Protein AF-A0A9D6ENJ3-F1 (afdb_monomer)

Secondary structure (DSSP, 8-state):
--S-HHHHHHHHS-SS-S---TT-TT--------

Radius of gyration: 14.86 Å; Cα contacts (8 Å, |Δi|>4): 9; chains: 1; bounding box: 33×13×35 Å

Solvent-accessible surface area (backbone atoms only — not comparable to full-atom values): 2562 Å² total; per-residue (Å²): 126,100,65,56,71,68,57,54,48,45,67,78,55,64,77,86,82,78,78,81,65,78,83,43,89,93,51,87,78,74,83,89,77,136

Foldseek 3Di:
DPDDPVVVCCVVVPPPPDDDDCPDPPDDDDDPDD

Mean predicted aligned error: 9.14 Å

Sequence (34 aa):
MAYSEKVIDHYNNPRNVGSFSKEIPGVGTGLVGA

Structure (mmCIF, N/CA/C/O backbone):
data_AF-A0A9D6ENJ3-F1
#
_entry.id   AF-A0A9D6ENJ3-F1
#
loop_
_atom_site.group_PDB
_atom_site.id
_atom_site.type_symbol
_atom_site.label_atom_id
_atom_site.label_alt_id
_atom_site.label_comp_id
_atom_site.label_asym_id
_atom_site.label_entity_id
_atom_site.label_seq_id
_atom_site.pdbx_PDB_ins_code
_atom_site.Cartn_x
_atom_site.Cartn_y
_atom_site.Cartn_z
_atom_site.occupancy
_atom_site.B_iso_or_equiv
_atom_site.auth_seq_id
_atom_site.auth_comp_id
_atom_site.auth_asym_id
_atom_site.auth_atom_id
_atom_site.pdbx_PDB_model_num
ATOM 1 N N . MET A 1 1 ? -16.680 2.083 19.067 1.00 60.19 1 MET A N 1
ATOM 2 C CA . MET A 1 1 ? -16.329 0.909 18.239 1.00 60.19 1 MET A CA 1
ATOM 3 C C . MET A 1 1 ? -15.092 1.258 17.436 1.00 60.19 1 MET A C 1
ATOM 5 O O . MET A 1 1 ? -15.012 2.377 16.950 1.00 60.19 1 MET A O 1
ATOM 9 N N . ALA A 1 2 ? -14.094 0.377 17.431 1.00 64.69 2 ALA A N 1
ATOM 10 C CA . ALA A 1 2 ? -12.691 0.752 17.232 1.00 64.69 2 ALA A CA 1
ATOM 11 C C . ALA A 1 2 ? -12.272 1.058 15.784 1.00 64.69 2 ALA A C 1
ATOM 13 O O . ALA A 1 2 ? -11.143 1.483 15.575 1.00 64.69 2 ALA A O 1
ATOM 1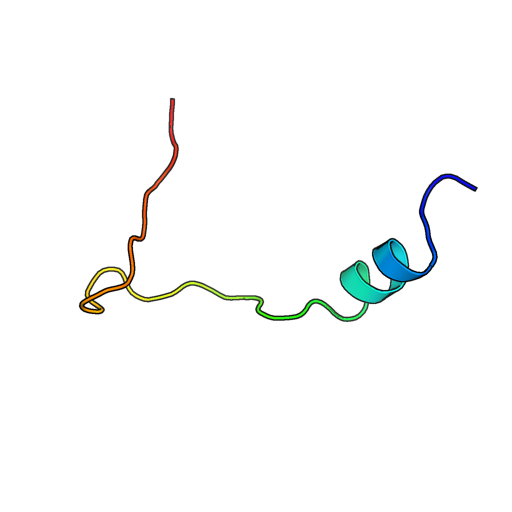4 N N . TYR A 1 3 ? -13.160 0.913 14.799 1.00 64.75 3 TYR A N 1
ATOM 15 C CA . TYR A 1 3 ? -12.855 1.228 13.405 1.00 64.75 3 TYR A CA 1
ATOM 16 C C . TYR A 1 3 ? -14.071 1.854 12.732 1.00 64.75 3 TYR A C 1
ATOM 18 O O . TYR A 1 3 ? -15.209 1.478 13.018 1.00 64.75 3 TYR A O 1
ATOM 26 N N . SER A 1 4 ? -13.833 2.841 11.866 1.00 78.31 4 SER A N 1
ATOM 27 C CA . SER A 1 4 ? -14.909 3.425 11.067 1.00 78.31 4 SER A CA 1
ATOM 28 C C . SER A 1 4 ? -15.421 2.393 10.062 1.00 78.31 4 SER A C 1
ATOM 30 O O . SER A 1 4 ? -14.662 1.542 9.598 1.00 78.31 4 SER A O 1
ATOM 32 N N . GLU A 1 5 ? -16.694 2.486 9.689 1.00 77.25 5 GLU A N 1
ATOM 33 C CA . GLU A 1 5 ? -17.320 1.612 8.684 1.00 77.25 5 GLU A CA 1
ATOM 34 C C . GLU A 1 5 ? -16.506 1.553 7.383 1.00 77.25 5 GLU A C 1
ATOM 36 O O . GLU A 1 5 ? -16.391 0.505 6.756 1.00 77.25 5 GLU A O 1
ATOM 41 N N . LYS A 1 6 ? -15.838 2.661 7.040 1.00 77.00 6 LYS A N 1
ATOM 42 C CA . LYS A 1 6 ? -14.943 2.770 5.884 1.00 77.00 6 LYS A CA 1
ATOM 43 C C . LYS A 1 6 ? -13.719 1.858 5.981 1.00 77.00 6 LYS A C 1
ATOM 45 O O . LYS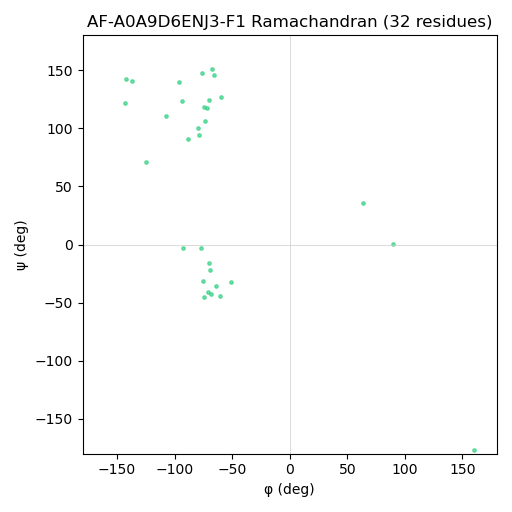 A 1 6 ? -13.269 1.352 4.962 1.00 77.00 6 LYS A O 1
ATOM 50 N N . VAL A 1 7 ? -13.171 1.653 7.180 1.00 81.69 7 VAL A N 1
ATOM 51 C CA . VAL A 1 7 ? -12.020 0.758 7.399 1.00 81.69 7 VAL A CA 1
ATOM 52 C C . VAL A 1 7 ? -12.443 -0.698 7.225 1.00 81.69 7 VAL A C 1
ATOM 54 O O . VAL A 1 7 ? -11.729 -1.472 6.596 1.00 81.69 7 VAL A O 1
ATOM 57 N N . ILE A 1 8 ? -13.621 -1.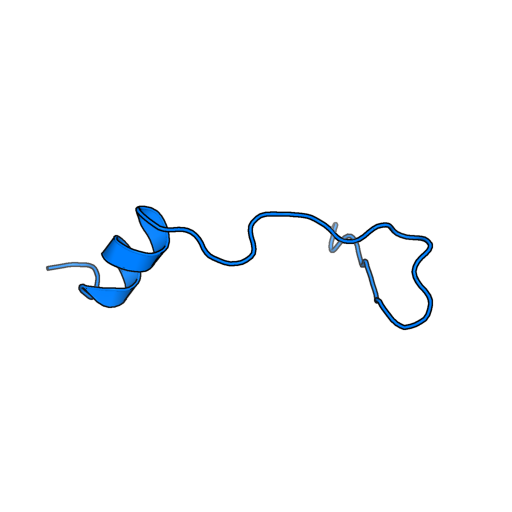055 7.737 1.00 81.44 8 ILE A N 1
ATOM 58 C CA . ILE A 1 8 ? -14.162 -2.415 7.633 1.00 81.44 8 ILE A CA 1
ATOM 59 C C . ILE A 1 8 ? -14.539 -2.738 6.182 1.00 81.44 8 ILE A C 1
ATOM 61 O O . ILE A 1 8 ? -14.210 -3.814 5.687 1.00 81.44 8 ILE A O 1
ATOM 65 N N . ASP A 1 9 ? -15.163 -1.799 5.471 1.00 85.31 9 ASP A N 1
ATOM 66 C CA . ASP A 1 9 ? -15.465 -1.956 4.045 1.00 85.31 9 ASP A CA 1
ATOM 67 C C . ASP A 1 9 ? -14.190 -2.149 3.215 1.00 85.31 9 ASP A C 1
ATOM 69 O O . ASP A 1 9 ? -14.109 -3.067 2.408 1.00 85.31 9 ASP A O 1
ATOM 73 N N . HIS A 1 10 ? -13.146 -1.356 3.467 1.00 86.12 10 HIS A N 1
ATOM 74 C CA . HIS A 1 10 ? -11.891 -1.485 2.728 1.00 86.12 10 HIS A CA 1
ATOM 75 C C . HIS A 1 10 ? -11.119 -2.777 3.050 1.00 86.12 10 HIS A C 1
ATOM 77 O O . HIS A 1 10 ? -10.293 -3.205 2.242 1.00 86.12 10 HIS A O 1
ATOM 83 N N . TYR A 1 11 ? -11.373 -3.386 4.213 1.00 81.94 11 TYR A N 1
ATOM 84 C CA . TYR A 1 11 ? -10.862 -4.708 4.5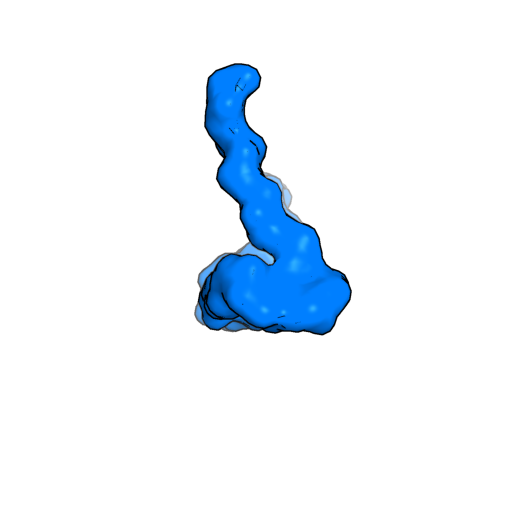76 1.00 81.94 11 TYR A CA 1
ATOM 85 C C . TYR A 1 11 ? -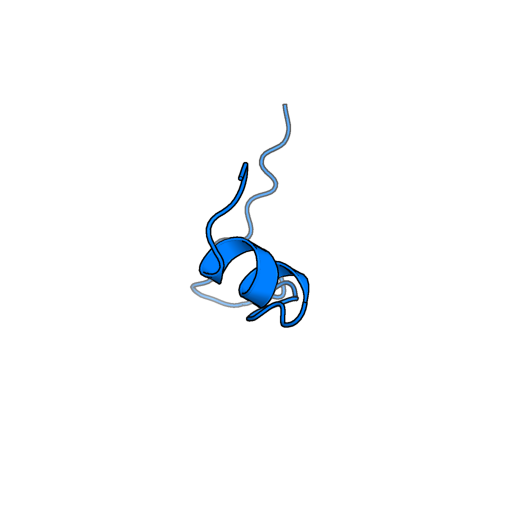11.608 -5.826 3.834 1.00 81.94 11 TYR A C 1
ATOM 87 O O . TYR A 1 11 ? -10.973 -6.722 3.285 1.00 81.94 11 TYR A O 1
ATOM 95 N N . ASN A 1 12 ? -12.942 -5.754 3.771 1.00 84.38 12 ASN A N 1
ATOM 96 C CA . ASN A 1 12 ? -13.764 -6.761 3.093 1.00 84.38 12 ASN A CA 1
ATOM 97 C C . ASN A 1 12 ? -13.705 -6.647 1.559 1.00 84.38 12 ASN A C 1
ATOM 99 O O . ASN A 1 12 ? -13.789 -7.658 0.867 1.00 84.38 12 ASN A O 1
ATOM 103 N N . ASN A 1 13 ? -13.528 -5.432 1.033 1.00 88.12 13 ASN A N 1
ATOM 104 C CA . ASN A 1 13 ? -13.460 -5.112 -0.394 1.00 88.12 13 ASN A CA 1
ATOM 105 C C . ASN A 1 13 ? -12.159 -4.352 -0.707 1.00 88.12 13 ASN A C 1
ATOM 107 O O . ASN A 1 13 ? -12.179 -3.139 -0.965 1.00 88.12 13 ASN A O 1
ATOM 111 N N . PRO A 1 14 ? -10.997 -5.025 -0.656 1.00 83.62 14 PRO A N 1
ATOM 112 C CA . PRO A 1 14 ? -9.723 -4.351 -0.808 1.00 83.62 14 PRO A CA 1
ATOM 113 C C . PRO A 1 14 ? -9.543 -3.872 -2.254 1.00 83.62 14 PRO A C 1
ATOM 115 O O . PRO A 1 14 ? -9.633 -4.631 -3.218 1.00 83.62 14 PRO A O 1
ATOM 118 N N . ARG A 1 15 ? -9.295 -2.571 -2.408 1.00 84.75 15 ARG A N 1
ATOM 119 C CA . ARG A 1 15 ? -9.069 -1.917 -3.703 1.00 84.75 15 ARG A CA 1
ATOM 120 C C . ARG A 1 15 ? -7.573 -1.798 -3.976 1.00 84.75 15 ARG A C 1
ATOM 122 O O . ARG A 1 15 ? -6.821 -1.445 -3.072 1.00 84.75 15 ARG A O 1
ATO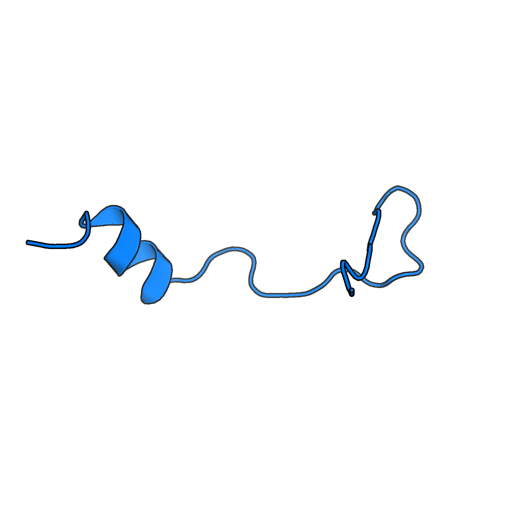M 129 N N . ASN A 1 16 ? -7.169 -2.031 -5.226 1.00 82.81 16 ASN A N 1
ATOM 130 C CA . ASN A 1 16 ? -5.777 -1.942 -5.695 1.00 82.81 16 ASN A CA 1
ATOM 131 C C . ASN A 1 16 ? -4.821 -2.956 -5.044 1.00 82.81 16 ASN A C 1
ATOM 133 O O . ASN A 1 16 ? -3.655 -2.654 -4.799 1.00 82.81 16 ASN A O 1
ATOM 137 N N . VAL A 1 17 ? -5.310 -4.167 -4.768 1.00 77.25 17 VAL A N 1
ATOM 138 C CA . VAL A 1 17 ? -4.450 -5.264 -4.313 1.00 77.25 17 VAL A CA 1
ATOM 139 C C . VAL A 1 17 ? -3.595 -5.738 -5.479 1.00 77.25 17 VAL A C 1
ATOM 141 O O . VAL A 1 17 ? -4.112 -6.213 -6.486 1.00 77.25 17 VAL A O 1
ATOM 144 N N . GLY A 1 18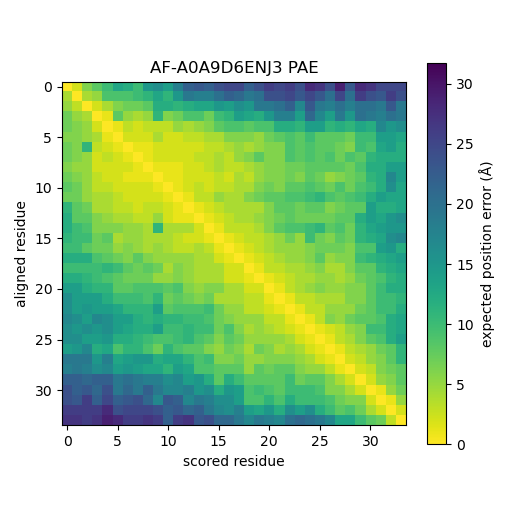 ? -2.283 -5.608 -5.341 1.00 79.75 18 GLY A N 1
ATOM 145 C CA . GLY A 1 18 ? -1.337 -6.039 -6.355 1.00 79.75 18 GLY A CA 1
ATOM 146 C C . GLY A 1 18 ? 0.008 -5.359 -6.185 1.00 79.75 18 GLY A C 1
ATOM 147 O O . GLY A 1 18 ? 0.251 -4.615 -5.236 1.00 79.75 18 GLY A O 1
ATOM 148 N N . SER A 1 19 ? 0.913 -5.634 -7.109 1.00 79.25 19 SER A N 1
ATOM 149 C CA . SER A 1 19 ? 2.205 -4.967 -7.180 1.00 79.25 19 SER A CA 1
ATOM 150 C C . SER A 1 19 ? 2.489 -4.634 -8.630 1.00 79.25 19 SER A C 1
ATOM 152 O O . SER A 1 19 ? 2.180 -5.415 -9.528 1.00 79.25 19 SER A O 1
ATOM 154 N N . PHE A 1 20 ? 3.056 -3.457 -8.854 1.00 80.19 20 PHE A N 1
ATOM 155 C CA . PHE A 1 20 ? 3.558 -3.094 -10.166 1.00 80.19 20 PHE A CA 1
ATOM 156 C C . PHE A 1 20 ? 4.886 -3.810 -10.426 1.00 80.19 20 PHE A C 1
ATOM 158 O O . PHE A 1 20 ? 5.659 -4.058 -9.498 1.00 80.19 20 PHE A O 1
ATOM 165 N N . SER A 1 21 ? 5.136 -4.149 -11.690 1.00 78.94 21 SER A N 1
ATOM 166 C CA . SER A 1 21 ? 6.414 -4.725 -12.110 1.00 78.94 21 SER A CA 1
ATOM 167 C C . SER A 1 21 ? 7.536 -3.700 -11.934 1.00 78.94 21 SER A C 1
ATOM 169 O O . SER A 1 21 ? 7.315 -2.502 -12.129 1.00 78.94 21 SER A O 1
ATOM 171 N N . LYS A 1 22 ? 8.741 -4.157 -11.583 1.00 74.81 22 LYS A N 1
ATOM 172 C CA . LYS A 1 22 ? 9.889 -3.277 -11.288 1.00 74.81 22 LYS A CA 1
ATOM 173 C C . LYS A 1 22 ? 10.438 -2.569 -12.528 1.00 74.81 22 LYS A C 1
ATOM 175 O O . LYS A 1 22 ? 11.204 -1.620 -12.418 1.00 74.81 22 LYS A O 1
ATOM 180 N N . GLU A 1 23 ? 10.069 -3.053 -13.705 1.00 79.25 23 GLU A N 1
ATOM 181 C CA . GLU A 1 23 ? 10.600 -2.637 -14.996 1.00 79.25 23 GLU A CA 1
ATOM 182 C C . GLU A 1 23 ? 9.757 -1.525 -15.643 1.00 79.25 23 GLU A C 1
ATOM 184 O O . GLU A 1 23 ? 10.109 -1.048 -16.719 1.00 79.25 23 GLU A O 1
ATOM 189 N N . ILE A 1 24 ? 8.643 -1.109 -15.021 1.00 80.56 24 ILE A N 1
ATOM 190 C CA . ILE A 1 24 ? 7.728 -0.115 -15.598 1.00 80.56 24 ILE A CA 1
ATOM 191 C C . ILE A 1 24 ? 8.348 1.292 -15.497 1.00 80.56 24 ILE A C 1
ATOM 193 O O . ILE A 1 24 ? 8.541 1.796 -14.384 1.00 80.56 24 ILE A O 1
ATOM 197 N N . PRO A 1 25 ? 8.609 1.978 -16.631 1.00 78.19 25 PRO A N 1
ATOM 198 C CA . PRO A 1 25 ? 9.102 3.351 -16.618 1.00 78.19 25 PRO A CA 1
ATOM 199 C C . PRO A 1 25 ? 8.108 4.272 -15.902 1.00 78.19 25 PRO A C 1
ATOM 201 O O . PRO A 1 25 ? 6.926 4.304 -16.240 1.00 78.19 25 PRO A O 1
ATOM 204 N N . GLY A 1 26 ? 8.582 5.025 -14.909 1.00 78.56 26 GLY A N 1
ATOM 205 C CA . GLY A 1 26 ? 7.750 5.950 -14.131 1.00 78.56 26 GLY A CA 1
ATOM 206 C C . GLY A 1 26 ? 7.081 5.353 -12.887 1.00 78.56 26 GLY A C 1
ATOM 207 O O . GLY A 1 26 ? 6.413 6.094 -12.169 1.00 78.56 26 GLY A O 1
ATOM 208 N N . VAL A 1 27 ? 7.283 4.064 -12.579 1.00 79.19 27 VAL A N 1
ATOM 209 C CA . VAL A 1 27 ? 6.815 3.455 -11.323 1.00 79.19 27 VAL A CA 1
ATOM 210 C C . VAL A 1 27 ? 7.999 3.183 -10.396 1.00 79.19 27 VAL A C 1
ATOM 212 O O . VAL A 1 27 ? 8.825 2.311 -10.644 1.00 79.19 27 VAL A O 1
ATOM 215 N N . GLY A 1 28 ? 8.082 3.931 -9.295 1.00 74.31 28 GLY A N 1
ATOM 216 C CA . GLY A 1 28 ? 9.084 3.704 -8.255 1.00 74.31 28 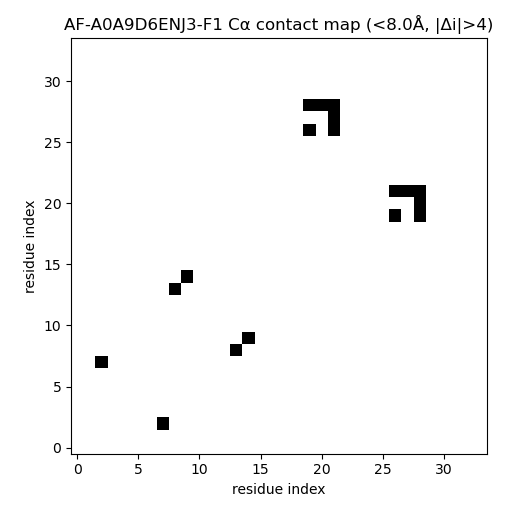GLY A CA 1
ATOM 217 C C . GLY A 1 28 ? 8.689 2.543 -7.345 1.00 74.31 28 GLY A C 1
ATOM 218 O O . GLY A 1 28 ? 7.974 2.743 -6.367 1.00 74.31 28 GLY A O 1
ATOM 219 N N . THR A 1 29 ? 9.162 1.330 -7.630 1.00 71.81 29 THR A N 1
ATOM 220 C CA . THR A 1 29 ? 9.037 0.192 -6.704 1.00 71.81 29 THR A CA 1
ATOM 221 C C . THR A 1 29 ? 10.232 0.165 -5.749 1.00 71.81 29 THR A C 1
ATOM 223 O O . THR A 1 29 ? 11.274 -0.415 -6.058 1.00 71.81 29 THR A O 1
ATOM 226 N N . GLY A 1 30 ? 10.105 0.820 -4.595 1.00 66.12 30 GLY A N 1
ATOM 227 C CA . GL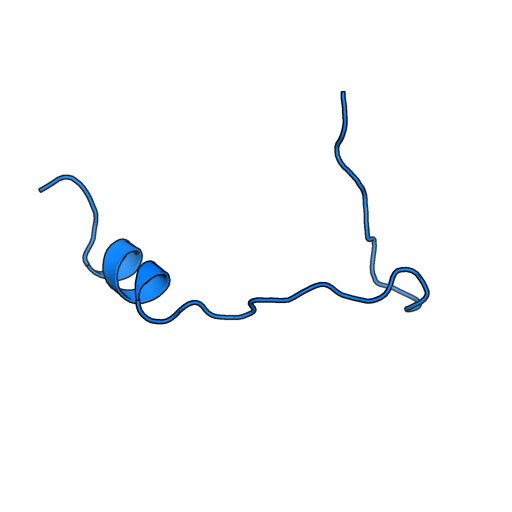Y A 1 30 ? 11.103 0.776 -3.525 1.00 66.12 30 GLY A CA 1
ATOM 228 C C . GLY A 1 30 ? 10.774 -0.308 -2.499 1.00 66.12 30 GLY A C 1
ATOM 229 O O . GLY A 1 30 ? 9.697 -0.293 -1.910 1.00 66.12 30 GLY A O 1
ATOM 230 N N . LEU A 1 31 ? 11.702 -1.238 -2.260 1.00 60.44 31 LEU A N 1
ATOM 231 C CA . LEU A 1 31 ? 11.694 -2.045 -1.038 1.00 60.44 31 LEU A CA 1
ATOM 232 C C . LEU A 1 31 ? 12.142 -1.128 0.105 1.00 60.44 31 LEU A C 1
ATOM 234 O O . LEU A 1 31 ? 13.316 -0.779 0.178 1.00 60.44 31 LEU A O 1
ATOM 238 N N . VAL A 1 32 ? 11.221 -0.712 0.974 1.00 58.06 32 VAL A N 1
ATOM 239 C CA . VAL A 1 32 ? 11.600 -0.074 2.242 1.00 58.06 32 VAL A CA 1
ATOM 240 C C . VAL A 1 32 ? 11.989 -1.204 3.192 1.00 58.06 32 VAL A C 1
ATOM 242 O O . VAL A 1 32 ? 11.122 -1.913 3.700 1.00 58.06 32 VAL A O 1
ATOM 245 N N . GLY A 1 33 ? 13.292 -1.438 3.345 1.00 48.19 33 GLY A N 1
ATOM 246 C CA . GLY A 1 33 ? 13.836 -2.501 4.186 1.00 48.19 33 GLY A CA 1
ATOM 247 C C . GLY A 1 33 ? 15.118 -2.063 4.895 1.00 48.19 33 GLY A C 1
ATOM 248 O O . GLY A 1 33 ? 16.097 -1.759 4.217 1.00 48.19 33 GLY A O 1
ATOM 249 N N . ALA A 1 34 ? 15.052 -2.137 6.232 1.00 44.09 34 ALA A N 1
ATOM 250 C CA . ALA A 1 34 ? 16.003 -1.760 7.293 1.00 44.09 34 ALA A CA 1
ATOM 251 C C . ALA A 1 34 ? 16.081 -0.265 7.649 1.00 44.09 34 ALA A C 1
ATOM 253 O O . ALA A 1 34 ? 16.742 0.508 6.924 1.00 44.09 34 ALA A O 1
#

pLDDT: mean 75.04, std 10.5, range [44.09, 88.12]